Protein AF-A0A838D0N2-F1 (afdb_monomer_lite)

Sequence (153 aa):
IEVRNTGNETIPNIAVTLEGLDRSSEREDVADSQRPIWVLESGPQGGTTSYVNTWAKGELPAGQTARFEWDVTVVEAGTHELTYRVAAGLDGRAMAVGEGGGPPSGKVTVAVTDRPAQARVDPETGEVILEGGGSPDDLGAPIDPSEESRGGE

pLDDT: mean 77.72, std 18.6, range [29.91, 97.25]

Radius of gyration: 19.96 Å; chains: 1; bounding box: 50×50×53 Å

Secondary structure (DSSP, 8-state):
-EEE--SSS-BS--EEEEE-SEEE---SS-S--EEESEEEEE--TT---SSTTEEE---B-TT-EEE---EEEE-SSEEEEEEEEEES-SSSSS----TTSS--EEEEEEEE--SPPEEEE-TTT--EEEES---GGGS-----TT-S-----

Foldseek 3Di:
DKDWQQDQFKLFKKKKFKPQQWDAAPDPPDPDRTDGQKDWPDWFPCFDDPDVRMGINGIDGHGGMDDIDTDMDGDDAAKGKMKMWIASDDVPPGGDQDPVRHTDMDIQIDGHDPDDFDWDQDPVPRDIDTDPPDDVPNSPDPDDPPPPDDDDD

Structure (mmCIF, N/CA/C/O backbone):
data_AF-A0A838D0N2-F1
#
_entry.id   AF-A0A838D0N2-F1
#
loop_
_atom_site.group_PDB
_atom_site.id
_atom_site.type_symbol
_atom_site.label_atom_id
_atom_site.label_alt_id
_atom_site.label_comp_id
_atom_site.label_asym_id
_atom_site.label_entity_id
_atom_site.label_seq_id
_atom_site.pdbx_PDB_ins_code
_atom_site.Cartn_x
_atom_site.Cartn_y
_atom_site.Cartn_z
_atom_site.occupancy
_atom_site.B_iso_or_equiv
_atom_site.auth_seq_id
_atom_site.auth_comp_id
_atom_site.auth_asym_id
_atom_site.auth_atom_id
_atom_site.pdbx_PDB_model_num
ATOM 1 N N . ILE A 1 1 ? 2.826 -4.343 4.156 1.00 90.19 1 ILE A N 1
ATOM 2 C CA . ILE A 1 1 ? 2.276 -3.194 4.923 1.00 90.19 1 ILE A CA 1
ATOM 3 C C . ILE A 1 1 ? 1.528 -3.723 6.142 1.00 90.19 1 ILE A C 1
ATOM 5 O O . ILE A 1 1 ? 0.717 -4.633 5.995 1.00 90.19 1 ILE A O 1
ATOM 9 N N . GLU A 1 2 ? 1.790 -3.178 7.331 1.00 93.38 2 GLU A N 1
ATOM 10 C CA . GLU A 1 2 ? 1.092 -3.543 8.572 1.00 93.38 2 GLU A CA 1
ATOM 11 C C . GLU A 1 2 ? 0.315 -2.347 9.118 1.00 93.38 2 GLU A C 1
ATOM 13 O O . GLU A 1 2 ? 0.828 -1.232 9.169 1.00 93.38 2 GLU A O 1
ATOM 18 N N . VAL A 1 3 ? -0.935 -2.581 9.513 1.00 92.56 3 VAL A N 1
ATOM 19 C CA . VAL A 1 3 ? -1.820 -1.552 10.058 1.00 92.56 3 VAL A CA 1
ATOM 20 C C . VAL A 1 3 ? -2.326 -2.005 11.413 1.00 92.56 3 VAL A C 1
ATOM 22 O O . VAL A 1 3 ? -3.023 -3.015 11.509 1.00 92.56 3 VAL A O 1
ATOM 25 N N . ARG A 1 4 ? -2.004 -1.242 12.457 1.00 94.50 4 ARG A N 1
ATOM 26 C CA . ARG A 1 4 ? -2.480 -1.489 13.818 1.00 94.50 4 ARG A CA 1
ATOM 27 C C . ARG A 1 4 ? -3.631 -0.555 14.166 1.00 94.50 4 ARG A C 1
ATOM 29 O O . ARG A 1 4 ? -3.508 0.657 14.015 1.00 94.50 4 ARG A O 1
ATOM 36 N N . ASN A 1 5 ? -4.717 -1.105 14.698 1.00 94.06 5 ASN A N 1
ATOM 37 C CA . ASN A 1 5 ? -5.773 -0.305 15.302 1.00 94.06 5 ASN A CA 1
ATOM 38 C C . ASN A 1 5 ? -5.337 0.134 16.708 1.00 94.06 5 ASN A C 1
ATOM 40 O O . ASN A 1 5 ? -5.374 -0.651 17.655 1.00 94.06 5 ASN A O 1
ATOM 44 N N . THR A 1 6 ? -4.885 1.378 16.840 1.00 93.50 6 THR A N 1
ATOM 45 C CA . THR A 1 6 ? -4.483 1.982 18.122 1.00 93.50 6 THR A CA 1
ATOM 46 C C . THR A 1 6 ? -5.648 2.622 18.879 1.00 93.50 6 THR A C 1
ATOM 48 O O . THR A 1 6 ? -5.455 3.080 20.003 1.00 93.50 6 THR A O 1
ATOM 51 N N . GLY A 1 7 ? -6.842 2.657 18.279 1.00 89.44 7 GLY A N 1
ATOM 52 C CA . GLY A 1 7 ? -8.053 3.173 18.900 1.00 89.44 7 GLY A CA 1
ATOM 53 C C . GLY A 1 7 ? -8.704 2.180 19.863 1.00 89.44 7 GLY A C 1
ATOM 54 O O . GLY A 1 7 ? -8.230 1.064 20.076 1.00 89.44 7 GLY A O 1
ATOM 55 N N . ASN A 1 8 ? -9.839 2.603 20.422 1.00 92.88 8 ASN A N 1
ATOM 56 C CA . ASN A 1 8 ? -10.604 1.833 21.410 1.00 92.88 8 ASN A CA 1
ATOM 57 C C . ASN A 1 8 ? -11.842 1.138 20.817 1.00 92.88 8 ASN A C 1
ATOM 59 O O . ASN A 1 8 ? -12.554 0.441 21.535 1.00 92.88 8 ASN A O 1
ATOM 63 N N . GLU A 1 9 ? -12.109 1.327 19.524 1.00 91.75 9 GLU A N 1
ATOM 64 C CA . GLU A 1 9 ? -13.267 0.772 18.821 1.00 91.75 9 GLU A CA 1
ATOM 65 C C . GLU A 1 9 ? -12.817 -0.138 17.676 1.00 91.75 9 GLU A C 1
ATOM 67 O O . GLU A 1 9 ? -11.738 0.035 17.106 1.00 91.75 9 GLU A O 1
ATOM 72 N N . THR A 1 10 ? -13.649 -1.120 17.332 1.00 93.69 10 THR A N 1
ATOM 73 C CA . THR A 1 10 ? -13.415 -1.984 16.171 1.00 93.69 10 THR A CA 1
ATOM 74 C C . THR A 1 10 ? -13.558 -1.180 14.882 1.00 93.69 10 THR A C 1
ATOM 76 O O . THR A 1 10 ? -14.575 -0.527 14.656 1.00 93.69 10 THR A O 1
ATOM 79 N N . ILE A 1 11 ? -12.560 -1.276 14.004 1.00 93.38 11 ILE A N 1
ATOM 80 C CA . ILE A 1 11 ? -12.666 -0.789 12.629 1.00 93.38 11 ILE A CA 1
ATOM 81 C C . ILE A 1 11 ? -13.565 -1.768 11.866 1.00 93.38 11 ILE A C 1
ATOM 83 O O . ILE A 1 11 ? -13.237 -2.953 11.827 1.00 93.38 11 ILE A O 1
ATOM 87 N N . PRO A 1 12 ? -14.672 -1.321 11.254 1.00 92.00 12 PRO A N 1
ATOM 88 C CA . PRO A 1 12 ? -15.644 -2.229 10.650 1.00 92.00 12 PRO A CA 1
ATOM 89 C C . PRO A 1 12 ? -15.141 -2.866 9.352 1.00 92.00 12 PRO A C 1
ATOM 91 O O . PRO A 1 12 ? -15.514 -3.991 9.034 1.00 92.00 12 PRO A O 1
ATOM 94 N N . ASN A 1 13 ? -14.312 -2.161 8.576 1.00 91.12 13 ASN A N 1
ATOM 95 C CA . ASN A 1 13 ? -13.743 -2.728 7.361 1.00 91.12 13 ASN A CA 1
ATOM 96 C C . ASN A 1 13 ? -12.413 -2.064 6.991 1.00 91.12 13 ASN A C 1
ATOM 98 O O . ASN A 1 13 ? -12.394 -1.047 6.297 1.00 91.12 13 ASN A O 1
ATOM 102 N N . ILE A 1 14 ? -11.300 -2.638 7.450 1.00 92.88 14 ILE A N 1
ATOM 103 C CA . ILE A 1 14 ? -9.973 -2.118 7.124 1.00 92.88 14 ILE A CA 1
ATOM 104 C C . ILE A 1 14 ? -9.657 -2.373 5.650 1.00 92.88 14 ILE A C 1
ATOM 106 O O . ILE A 1 14 ? -9.741 -3.508 5.171 1.00 92.88 14 ILE A O 1
ATOM 110 N N . ALA A 1 15 ? -9.265 -1.320 4.941 1.00 92.12 15 ALA A N 1
ATOM 111 C CA . ALA A 1 15 ? -8.915 -1.386 3.534 1.00 92.12 15 ALA A CA 1
ATOM 112 C C . ALA A 1 15 ? -7.643 -0.602 3.218 1.00 92.12 15 ALA A C 1
ATOM 114 O O . ALA A 1 15 ? -7.346 0.410 3.856 1.00 92.12 15 ALA A O 1
ATOM 115 N N . VAL A 1 16 ? -6.915 -1.068 2.206 1.00 92.62 16 VAL A N 1
ATOM 116 C CA . VAL A 1 16 ? -5.762 -0.370 1.640 1.00 92.62 16 VAL A CA 1
ATOM 117 C C . VAL A 1 16 ? -5.961 -0.194 0.144 1.00 92.62 16 VAL A C 1
ATOM 119 O O . VAL A 1 16 ? -6.298 -1.152 -0.556 1.00 92.62 16 VAL A O 1
ATOM 122 N N . THR A 1 17 ? -5.726 1.025 -0.326 1.00 91.31 17 THR A N 1
ATOM 123 C CA . THR A 1 17 ? -5.738 1.397 -1.740 1.00 91.31 17 THR A CA 1
ATOM 124 C C . THR A 1 17 ? -4.317 1.686 -2.201 1.00 91.31 17 THR A C 1
ATOM 126 O O . THR A 1 17 ? -3.598 2.410 -1.511 1.00 91.31 17 THR A O 1
ATOM 129 N N . LEU A 1 18 ? -3.929 1.140 -3.354 1.00 91.44 18 LEU A N 1
ATOM 130 C CA . LEU A 1 18 ? -2.680 1.484 -4.036 1.00 91.44 18 LEU A CA 1
ATOM 131 C C . LEU A 1 18 ? -2.936 2.530 -5.129 1.00 91.44 18 LEU A C 1
ATOM 133 O O . LEU A 1 18 ? -3.912 2.440 -5.874 1.00 91.44 18 LEU A O 1
ATOM 137 N N . GLU A 1 19 ? -2.042 3.509 -5.227 1.00 90.69 19 GLU A N 1
ATOM 138 C CA . GLU A 1 19 ? -2.069 4.618 -6.183 1.00 90.69 19 GLU A CA 1
ATOM 139 C C . GLU A 1 19 ? -0.714 4.713 -6.907 1.00 90.69 19 GLU A C 1
ATOM 141 O O . GLU A 1 19 ? 0.330 4.399 -6.332 1.00 90.69 19 GLU A O 1
ATOM 146 N N . GLY A 1 20 ? -0.721 5.174 -8.164 1.00 87.75 20 GLY A N 1
ATOM 147 C CA . GLY A 1 20 ? 0.499 5.311 -8.977 1.00 87.75 20 GLY A CA 1
ATOM 148 C C . GLY A 1 20 ? 0.895 4.063 -9.774 1.00 87.75 20 GLY A C 1
ATOM 149 O O . GLY A 1 20 ? 2.049 3.934 -10.166 1.00 87.75 20 GLY A O 1
ATOM 150 N N . LEU A 1 21 ? -0.044 3.142 -10.021 1.00 88.00 21 LEU A N 1
ATOM 151 C CA . LEU A 1 21 ? 0.217 1.922 -10.801 1.00 88.00 21 LEU A CA 1
ATOM 152 C C . LEU A 1 21 ? 0.464 2.190 -12.291 1.00 88.00 21 LEU A C 1
ATOM 154 O O . LEU A 1 21 ? 1.197 1.441 -12.935 1.00 88.00 21 LEU A O 1
ATOM 158 N N . ASP A 1 22 ? -0.104 3.278 -12.814 1.00 87.56 22 ASP A N 1
ATOM 159 C CA . ASP A 1 22 ? -0.044 3.659 -14.221 1.00 87.56 22 ASP A CA 1
ATOM 160 C C . ASP A 1 22 ? 0.460 5.095 -14.393 1.00 87.56 22 ASP A C 1
ATOM 162 O O . ASP A 1 22 ? 0.254 5.958 -13.535 1.00 87.56 22 ASP A O 1
ATOM 166 N N . ARG A 1 23 ? 1.026 5.378 -15.568 1.00 85.31 23 ARG A N 1
ATOM 167 C CA . ARG A 1 23 ? 1.265 6.735 -16.076 1.00 85.31 23 ARG A CA 1
ATOM 168 C C . ARG A 1 23 ? 0.396 7.043 -17.283 1.00 85.31 23 ARG A C 1
ATOM 170 O O . ARG A 1 23 ? -0.002 6.150 -18.028 1.00 85.31 23 ARG A O 1
ATOM 177 N N . SER A 1 24 ? 0.176 8.330 -17.523 1.00 82.25 24 SER A N 1
ATOM 178 C CA . SER A 1 24 ? -0.421 8.798 -18.772 1.00 82.25 24 SER A CA 1
ATOM 179 C C . SER A 1 24 ? 0.626 8.845 -19.887 1.00 82.25 24 SER A C 1
ATOM 181 O O . SER A 1 24 ? 1.768 9.253 -19.673 1.00 82.25 24 SER A O 1
ATOM 183 N N . SER A 1 25 ? 0.244 8.430 -21.089 1.00 79.00 25 SER A N 1
ATOM 184 C CA . SER A 1 25 ? 1.012 8.604 -22.317 1.00 79.00 25 SER A CA 1
ATOM 185 C C . SER A 1 25 ? 0.637 9.925 -22.984 1.00 79.00 25 SER A C 1
ATOM 187 O O . SER A 1 25 ? -0.538 10.249 -23.109 1.00 79.00 25 SER A O 1
ATOM 189 N N . GLU A 1 26 ? 1.639 10.657 -23.469 1.00 83.19 26 GLU A N 1
ATOM 190 C CA . GLU A 1 26 ? 1.456 11.898 -24.239 1.00 83.19 26 GLU A CA 1
ATOM 191 C C . GLU A 1 26 ? 1.146 11.644 -25.725 1.00 83.19 26 GLU A C 1
ATOM 193 O O . GLU A 1 26 ? 0.996 12.582 -26.503 1.00 83.19 26 GLU A O 1
ATOM 198 N N . ARG A 1 27 ? 1.077 10.377 -26.152 1.00 79.12 27 ARG A N 1
ATOM 199 C CA . ARG A 1 27 ? 0.759 10.028 -27.537 1.00 79.12 27 ARG A CA 1
ATOM 200 C C . ARG A 1 27 ? -0.733 10.192 -27.796 1.00 79.12 27 ARG A C 1
ATOM 202 O O . ARG A 1 27 ? -1.549 9.642 -27.069 1.00 79.12 27 ARG A O 1
ATOM 209 N N . GLU A 1 28 ? -1.077 10.884 -28.874 1.00 78.44 28 GLU A N 1
ATOM 210 C CA . GLU A 1 28 ? -2.471 11.126 -29.274 1.00 78.44 28 GLU A CA 1
ATOM 211 C C . GLU A 1 28 ? -3.038 10.019 -30.182 1.00 78.44 28 GLU A C 1
ATOM 213 O O . GLU A 1 28 ? -4.240 9.960 -30.420 1.00 78.44 28 GLU A O 1
ATOM 218 N N . ASP A 1 29 ? -2.187 9.123 -30.693 1.00 84.06 29 ASP A N 1
ATOM 219 C CA . ASP A 1 29 ? -2.559 8.065 -31.641 1.00 84.06 29 ASP A CA 1
ATOM 220 C C . ASP A 1 29 ? -2.875 6.712 -30.979 1.00 84.06 29 ASP A C 1
ATOM 222 O O . ASP A 1 29 ? -3.037 5.697 -31.657 1.00 84.06 29 ASP A O 1
ATOM 226 N N . VAL A 1 30 ? -2.957 6.682 -29.649 1.00 78.88 30 VAL A N 1
ATOM 227 C CA . VAL A 1 30 ? -3.222 5.470 -28.869 1.00 78.88 30 VAL A CA 1
ATOM 228 C C . VAL A 1 30 ? -4.665 5.462 -28.370 1.00 78.88 30 VAL A C 1
ATOM 230 O O . VAL A 1 30 ? -5.175 6.472 -27.897 1.00 78.88 30 VAL A O 1
ATOM 233 N N . ALA A 1 31 ? -5.331 4.310 -28.469 1.00 78.69 31 ALA A N 1
ATOM 234 C CA . ALA A 1 31 ? -6.727 4.171 -28.040 1.00 78.69 31 ALA A CA 1
ATOM 235 C C . ALA A 1 31 ? -6.894 4.227 -26.510 1.00 78.69 31 ALA A C 1
ATOM 237 O O . ALA A 1 31 ? -7.920 4.687 -26.019 1.00 78.69 31 ALA A O 1
ATOM 238 N N . ASP A 1 32 ? -5.878 3.774 -25.779 1.00 79.75 32 ASP A N 1
ATOM 239 C CA . ASP A 1 32 ? -5.759 3.907 -24.331 1.00 79.75 32 ASP A CA 1
ATOM 240 C C . ASP A 1 32 ? -4.446 4.637 -24.047 1.00 79.75 32 ASP A C 1
ATOM 242 O O . ASP A 1 32 ? -3.404 4.268 -24.607 1.00 79.75 32 ASP A O 1
ATOM 246 N N . SER A 1 33 ? -4.482 5.688 -23.233 1.00 83.00 33 SER A N 1
ATOM 247 C CA . SER A 1 33 ? -3.305 6.468 -22.850 1.00 83.00 33 SER A CA 1
ATOM 248 C C . SER A 1 33 ? -2.677 5.994 -21.539 1.00 83.00 33 SER A C 1
ATOM 250 O O . SER A 1 33 ? -1.541 6.372 -21.265 1.00 83.00 33 SER A O 1
ATOM 252 N N . GLN A 1 34 ? -3.331 5.136 -20.754 1.00 82.38 34 GLN A N 1
ATOM 253 C CA . GLN A 1 34 ? -2.769 4.593 -19.520 1.00 82.38 34 GLN A CA 1
ATOM 254 C C . GLN A 1 34 ? -1.717 3.524 -19.835 1.00 82.38 34 GLN A C 1
ATOM 256 O O . GLN A 1 34 ? -1.909 2.635 -20.669 1.00 82.38 34 GLN A O 1
ATOM 261 N N . ARG A 1 35 ? -0.545 3.644 -19.217 1.00 87.25 35 ARG A N 1
ATOM 262 C CA . ARG A 1 35 ? 0.565 2.698 -19.356 1.00 87.25 35 ARG A CA 1
ATOM 263 C C . ARG A 1 35 ? 0.958 2.183 -17.979 1.00 87.25 35 ARG A C 1
ATOM 265 O O . ARG A 1 35 ? 1.226 3.020 -17.117 1.00 87.25 35 ARG A O 1
ATOM 272 N N . PRO A 1 36 ? 1.056 0.860 -17.789 1.00 85.44 36 PRO A N 1
ATOM 273 C CA . PRO A 1 36 ? 1.449 0.309 -16.504 1.00 85.44 36 PRO A CA 1
ATOM 274 C C . PRO A 1 36 ? 2.907 0.661 -16.200 1.00 85.44 36 PRO A C 1
ATOM 276 O O . PRO A 1 36 ? 3.781 0.509 -17.054 1.00 85.44 36 PRO A O 1
ATOM 279 N N . ILE A 1 37 ? 3.156 1.112 -14.973 1.00 87.88 37 ILE A N 1
ATOM 280 C CA . ILE A 1 37 ? 4.488 1.175 -14.356 1.00 87.88 37 ILE A CA 1
ATOM 281 C C . ILE A 1 37 ? 4.678 -0.052 -13.464 1.00 87.88 37 ILE A C 1
ATOM 283 O O . ILE A 1 37 ? 5.748 -0.662 -13.465 1.00 87.88 37 ILE A O 1
ATOM 287 N N . TRP A 1 38 ? 3.624 -0.420 -12.733 1.00 87.12 38 TRP A N 1
ATOM 288 C CA . TRP A 1 38 ? 3.607 -1.529 -11.791 1.00 87.12 38 TRP A CA 1
ATOM 289 C C . TRP A 1 38 ? 2.628 -2.605 -12.249 1.00 87.12 38 TRP A C 1
ATOM 291 O O . TRP A 1 38 ? 1.448 -2.339 -12.470 1.00 87.12 38 TRP A O 1
ATOM 301 N N . VAL A 1 39 ? 3.110 -3.837 -12.340 1.00 86.12 39 VAL A N 1
ATOM 302 C CA . VAL A 1 39 ? 2.286 -5.030 -12.522 1.00 86.12 39 VAL A CA 1
ATOM 303 C C . VAL A 1 39 ? 2.059 -5.658 -11.155 1.00 86.12 39 VAL A C 1
ATOM 305 O O . VAL A 1 39 ? 3.008 -5.861 -10.401 1.00 86.12 39 VAL A O 1
ATOM 308 N N . LEU A 1 40 ? 0.800 -5.951 -10.832 1.00 85.75 40 LEU A N 1
ATOM 309 C CA . LEU A 1 40 ? 0.445 -6.724 -9.646 1.00 85.75 40 LEU A CA 1
ATOM 310 C C . LEU A 1 40 ? 0.384 -8.198 -10.023 1.00 85.75 40 LEU A C 1
ATOM 312 O O . LEU A 1 40 ? -0.519 -8.615 -10.747 1.00 85.75 40 LEU A O 1
ATOM 316 N N . GLU A 1 41 ? 1.322 -8.974 -9.498 1.00 83.19 41 GLU A N 1
ATOM 317 C CA . GLU A 1 41 ? 1.363 -10.426 -9.684 1.00 83.19 41 GLU A CA 1
ATOM 318 C C . GLU A 1 41 ? 0.366 -11.110 -8.742 1.00 83.19 41 GLU A C 1
ATOM 320 O O . GLU A 1 41 ? -0.339 -12.052 -9.108 1.00 83.19 41 GLU A O 1
ATOM 325 N N . SER A 1 42 ? 0.279 -10.605 -7.509 1.00 81.62 42 SER A N 1
ATOM 326 C CA . SER A 1 42 ? -0.631 -11.099 -6.484 1.00 81.62 42 SER A CA 1
ATOM 327 C C . SER A 1 42 ? -1.056 -9.968 -5.541 1.00 81.62 42 SER A C 1
ATOM 329 O O . SER A 1 42 ? -0.398 -8.931 -5.429 1.00 81.62 42 SER A O 1
ATOM 331 N N . GLY A 1 43 ? -2.193 -10.149 -4.867 1.00 78.75 43 GLY A N 1
ATOM 332 C CA . GLY A 1 43 ? -2.691 -9.206 -3.870 1.00 78.75 43 GLY A CA 1
ATOM 333 C C . GLY A 1 43 ? -3.131 -9.902 -2.581 1.00 78.75 43 GLY A C 1
ATOM 334 O O . GLY A 1 43 ? -3.219 -11.133 -2.540 1.00 78.75 43 GLY A O 1
ATOM 335 N N . PRO A 1 44 ? -3.457 -9.128 -1.530 1.00 76.56 44 PRO A N 1
ATOM 336 C CA . PRO A 1 44 ? -3.774 -9.651 -0.212 1.00 76.56 44 PRO A CA 1
ATOM 337 C C . PRO A 1 44 ? -4.868 -10.720 -0.249 1.00 76.56 44 PRO A C 1
ATOM 339 O O . PRO A 1 44 ? -5.993 -10.473 -0.698 1.00 76.56 44 PRO A O 1
ATOM 342 N N . GLN A 1 45 ? -4.560 -11.898 0.298 1.00 68.25 45 GLN A N 1
ATOM 343 C CA . GLN A 1 45 ? -5.550 -12.959 0.471 1.00 68.25 45 GLN A CA 1
ATOM 344 C C . GLN A 1 45 ? -6.710 -12.476 1.353 1.00 68.25 45 GLN A C 1
ATOM 346 O O . GLN A 1 45 ? -6.506 -11.814 2.377 1.00 68.25 45 GLN A O 1
ATOM 351 N N . GLY A 1 46 ? -7.936 -12.815 0.947 1.00 57.84 46 GLY A N 1
ATOM 352 C CA . GLY A 1 46 ? -9.158 -12.370 1.620 1.00 57.84 46 GLY A CA 1
ATOM 353 C C . GLY A 1 46 ? -9.557 -10.921 1.320 1.00 57.84 46 GLY A C 1
ATOM 354 O O . GLY A 1 46 ? -10.511 -10.437 1.918 1.00 57.84 46 GLY A O 1
ATOM 355 N N . GLY A 1 47 ? -8.863 -10.236 0.402 1.00 59.62 47 GLY A N 1
ATOM 356 C CA . GLY A 1 47 ? -9.256 -8.924 -0.101 1.00 59.62 47 GLY A CA 1
ATOM 357 C C . GLY A 1 47 ? -10.522 -9.001 -0.956 1.00 59.62 47 GLY A C 1
ATOM 358 O O . GLY A 1 47 ? -10.461 -9.456 -2.093 1.00 59.62 47 GLY A O 1
ATOM 359 N N . THR A 1 48 ? -11.666 -8.550 -0.441 1.00 53.88 48 THR A N 1
ATOM 360 C CA . THR A 1 48 ? -12.945 -8.592 -1.175 1.00 53.88 48 THR A CA 1
ATOM 361 C C . THR A 1 48 ? -13.434 -7.188 -1.508 1.00 53.88 48 THR A C 1
ATOM 363 O O . THR A 1 48 ? -14.184 -6.592 -0.734 1.00 53.88 48 THR A O 1
ATOM 366 N N . THR A 1 49 ? -13.032 -6.634 -2.654 1.00 57.25 49 THR A N 1
ATOM 367 C CA . THR A 1 49 ? -13.668 -5.418 -3.187 1.00 57.25 49 THR A CA 1
ATOM 368 C C . THR A 1 49 ? -13.844 -5.497 -4.702 1.00 57.25 49 THR A C 1
ATOM 370 O O . THR A 1 49 ? -13.133 -6.230 -5.384 1.00 57.25 49 THR A O 1
ATOM 373 N N . SER A 1 50 ? -14.812 -4.744 -5.226 1.00 55.34 50 SER A N 1
ATOM 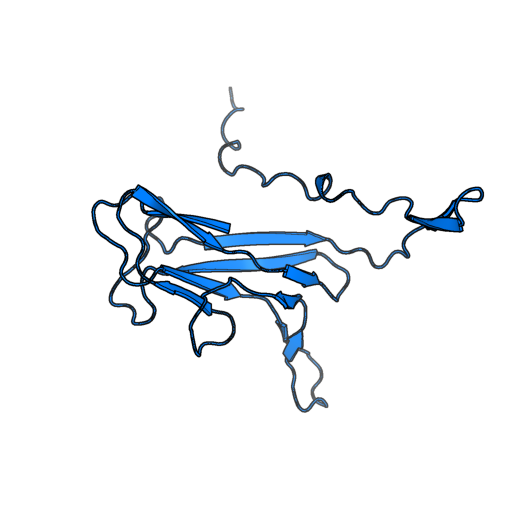374 C CA . SER A 1 50 ? -14.992 -4.510 -6.663 1.00 55.34 50 SER A CA 1
ATOM 375 C C . SER A 1 50 ? -14.211 -3.293 -7.171 1.00 55.34 50 SER A C 1
ATOM 377 O O . SER A 1 50 ? -14.297 -2.968 -8.353 1.00 55.34 50 SER A O 1
ATOM 379 N N . TYR A 1 51 ? -13.506 -2.579 -6.289 1.00 56.56 51 TYR A N 1
ATOM 380 C CA . TYR A 1 51 ? -12.693 -1.432 -6.666 1.00 56.56 51 TYR A CA 1
ATOM 381 C C . TYR A 1 51 ? -11.333 -1.928 -7.142 1.00 56.56 51 TYR A C 1
ATOM 383 O O . TYR A 1 51 ? -10.602 -2.578 -6.391 1.00 56.56 51 TYR A O 1
ATOM 391 N N . VAL A 1 52 ? -10.985 -1.585 -8.383 1.00 65.81 52 VAL A N 1
ATOM 392 C CA . VAL A 1 52 ? -9.628 -1.784 -8.894 1.00 65.81 52 VAL A CA 1
ATOM 393 C C . VAL A 1 52 ? -8.659 -1.093 -7.927 1.00 65.81 52 VAL A C 1
ATOM 395 O O . VAL A 1 52 ? -8.849 0.066 -7.563 1.00 65.81 52 VAL A O 1
ATOM 398 N N . ASN A 1 53 ? -7.672 -1.840 -7.436 1.00 80.94 53 ASN A N 1
ATOM 399 C CA . ASN A 1 53 ? -6.600 -1.364 -6.554 1.00 80.94 53 ASN A CA 1
ATOM 400 C C . ASN A 1 53 ? -6.960 -1.133 -5.077 1.00 80.94 53 ASN A C 1
ATOM 402 O O . ASN A 1 53 ? -6.167 -0.518 -4.364 1.00 80.94 53 ASN A O 1
ATOM 406 N N . THR A 1 54 ? -8.105 -1.624 -4.587 1.00 85.44 54 THR A N 1
ATOM 407 C CA . THR A 1 54 ? -8.421 -1.609 -3.145 1.00 85.44 54 THR A CA 1
ATOM 408 C C . THR A 1 54 ? -8.656 -3.013 -2.603 1.00 85.44 54 THR A C 1
ATOM 410 O O . THR A 1 54 ? -9.476 -3.766 -3.126 1.00 85.44 54 THR A O 1
ATOM 413 N N . TRP A 1 55 ? -7.999 -3.345 -1.493 1.00 89.25 55 TRP A N 1
ATOM 414 C CA . TRP A 1 55 ? -8.174 -4.616 -0.792 1.00 89.25 55 TRP A CA 1
ATOM 415 C C . TRP A 1 55 ? -8.685 -4.354 0.609 1.00 89.25 55 TRP A C 1
ATOM 417 O O . TRP A 1 55 ? -8.093 -3.571 1.346 1.00 89.25 55 TRP A O 1
ATOM 427 N N . ALA A 1 56 ? -9.769 -5.029 0.979 1.00 90.12 56 ALA A N 1
ATOM 428 C CA . ALA A 1 56 ? -10.382 -4.918 2.293 1.00 90.12 56 ALA A CA 1
ATOM 429 C C . ALA A 1 56 ? -10.344 -6.268 3.011 1.00 90.12 56 ALA A C 1
ATOM 431 O O . ALA A 1 56 ? -10.654 -7.281 2.391 1.00 90.12 56 ALA A O 1
ATOM 432 N N . LYS A 1 57 ? -9.968 -6.285 4.295 1.00 89.56 57 LYS A N 1
ATOM 433 C CA . LYS A 1 57 ? -9.848 -7.521 5.098 1.00 89.56 57 LYS A CA 1
ATOM 434 C C . LYS A 1 57 ? -10.945 -7.678 6.156 1.00 89.56 57 LYS A C 1
ATOM 436 O O . LYS A 1 57 ? -10.852 -8.580 6.984 1.00 89.56 57 LYS A O 1
ATOM 441 N N . GLY A 1 58 ? -11.982 -6.839 6.123 1.00 88.69 58 GLY A N 1
ATOM 442 C CA . GLY A 1 58 ? -13.077 -6.882 7.090 1.00 88.69 58 GLY A CA 1
ATOM 443 C C . GLY A 1 58 ? -12.722 -6.207 8.412 1.00 88.69 58 GLY A C 1
ATOM 444 O O . GLY A 1 58 ? -11.929 -5.264 8.453 1.00 88.69 58 GLY A O 1
ATOM 445 N N . GLU A 1 59 ? -13.350 -6.658 9.491 1.00 93.38 59 GLU A N 1
ATOM 446 C CA . GLU A 1 59 ? -13.227 -6.019 10.799 1.00 93.38 59 GLU A CA 1
ATOM 447 C C . GLU A 1 59 ? -11.803 -6.116 11.370 1.00 93.38 59 GLU A C 1
ATOM 449 O O . GLU A 1 59 ? -11.147 -7.156 11.292 1.00 93.38 59 GLU A O 1
ATOM 454 N N . LEU A 1 60 ? -11.337 -5.037 12.003 1.00 94.25 60 LEU A N 1
ATOM 455 C CA . LEU A 1 60 ? -10.079 -4.995 12.747 1.00 94.25 60 LEU A CA 1
ATOM 456 C C . LEU A 1 60 ? -10.339 -4.500 14.181 1.00 94.25 60 LEU A C 1
ATOM 458 O O . LEU A 1 60 ? -10.477 -3.290 14.402 1.00 94.25 60 LEU A O 1
ATOM 462 N N . PRO A 1 61 ? -10.417 -5.413 15.169 1.00 94.94 61 PRO A N 1
ATOM 463 C CA . PRO A 1 61 ? -10.665 -5.053 16.562 1.00 94.94 61 PRO A CA 1
ATOM 464 C C . PRO A 1 61 ? -9.614 -4.101 17.138 1.00 94.94 61 PRO A C 1
ATOM 466 O O . PRO A 1 61 ? -8.469 -4.060 16.680 1.00 94.94 61 PRO A O 1
ATOM 469 N N . ALA A 1 62 ? -9.997 -3.364 18.180 1.00 95.25 62 ALA A N 1
ATOM 470 C CA . ALA A 1 62 ? -9.088 -2.498 18.927 1.00 95.25 62 ALA A CA 1
ATOM 471 C C . ALA A 1 62 ? -7.833 -3.262 19.391 1.00 95.25 62 ALA A C 1
ATOM 473 O O . ALA A 1 62 ? -7.912 -4.387 19.891 1.00 95.25 62 ALA A O 1
ATOM 474 N N . GLY A 1 63 ? -6.660 -2.657 19.205 1.00 95.94 63 GLY A N 1
ATOM 475 C CA . GLY A 1 63 ? -5.361 -3.214 19.585 1.00 95.94 63 GLY A CA 1
ATOM 476 C C . GLY A 1 63 ? -4.771 -4.254 18.627 1.00 95.94 63 GLY A C 1
ATOM 477 O O . GLY A 1 63 ? -3.597 -4.598 18.799 1.00 95.94 63 GLY A O 1
ATOM 478 N N . GLN A 1 64 ? -5.534 -4.729 17.636 1.00 97.25 64 GLN A N 1
ATOM 479 C CA . GLN A 1 64 ? -5.102 -5.750 16.675 1.00 97.25 64 GLN A CA 1
ATOM 480 C C . GLN A 1 64 ? -4.403 -5.155 15.447 1.00 97.25 64 GLN A C 1
ATOM 482 O O . GLN A 1 64 ? -4.529 -3.963 15.150 1.00 97.25 64 GLN A O 1
ATOM 487 N N . THR A 1 65 ? -3.693 -6.015 14.713 1.00 95.75 65 THR A N 1
ATOM 488 C CA . THR A 1 65 ? -2.944 -5.655 13.501 1.00 95.75 65 THR A CA 1
ATOM 489 C C . THR A 1 65 ? -3.432 -6.449 12.291 1.00 95.75 65 THR A C 1
ATOM 491 O O . THR A 1 65 ? -3.572 -7.669 12.353 1.00 95.75 65 THR A O 1
ATOM 494 N N . ALA A 1 66 ? -3.639 -5.761 11.169 1.00 93.31 66 ALA A N 1
ATOM 495 C CA . ALA A 1 66 ? -3.871 -6.360 9.861 1.00 93.31 66 ALA A CA 1
ATOM 496 C C . ALA A 1 66 ? -2.624 -6.221 8.978 1.00 93.31 66 ALA A C 1
ATOM 498 O O . ALA A 1 66 ? -2.049 -5.139 8.858 1.00 93.31 66 ALA A O 1
ATOM 499 N N . ARG A 1 67 ? -2.234 -7.315 8.318 1.00 93.62 67 ARG A N 1
ATOM 500 C CA . ARG A 1 67 ? -1.138 -7.346 7.342 1.00 93.62 67 ARG A CA 1
ATOM 501 C C . ARG A 1 67 ? -1.682 -7.419 5.918 1.00 93.62 67 ARG A C 1
ATOM 503 O O . ARG A 1 67 ? -2.550 -8.248 5.629 1.00 93.62 67 ARG A O 1
ATOM 510 N N . PHE A 1 68 ? -1.154 -6.569 5.050 1.00 92.25 68 PHE A N 1
ATOM 511 C CA . PHE A 1 68 ? -1.433 -6.539 3.620 1.00 92.25 68 PHE A CA 1
ATOM 512 C C . PHE A 1 68 ? -0.132 -6.717 2.839 1.00 92.25 68 PHE A C 1
ATOM 514 O O . PHE A 1 68 ? 0.853 -6.017 3.099 1.00 92.25 68 PHE A O 1
ATOM 521 N N . GLU A 1 69 ? -0.143 -7.649 1.895 1.00 91.31 69 GLU A N 1
ATOM 522 C CA . GLU A 1 69 ? 1.009 -8.043 1.088 1.00 91.31 69 GLU A CA 1
ATOM 523 C C . GLU A 1 69 ? 0.597 -8.089 -0.378 1.00 91.31 69 GLU A C 1
ATOM 525 O O . GLU A 1 69 ? -0.465 -8.623 -0.702 1.00 91.31 69 GLU A O 1
ATOM 530 N N . TRP A 1 70 ? 1.435 -7.503 -1.225 1.00 88.25 70 TRP A N 1
ATOM 531 C CA . TRP A 1 70 ? 1.319 -7.525 -2.675 1.00 88.25 70 TRP A CA 1
ATOM 532 C C . TRP A 1 70 ? 2.666 -7.939 -3.242 1.00 88.25 70 TRP A C 1
ATOM 534 O O . TRP A 1 70 ? 3.693 -7.445 -2.771 1.00 88.25 70 TRP A O 1
ATOM 544 N N . ASP A 1 71 ? 2.631 -8.762 -4.281 1.00 87.88 71 ASP A N 1
ATOM 545 C CA . ASP A 1 71 ? 3.784 -8.992 -5.140 1.00 87.88 71 ASP A CA 1
ATOM 546 C C . ASP A 1 71 ? 3.663 -8.052 -6.339 1.00 87.88 71 ASP A C 1
ATOM 548 O O . ASP A 1 71 ? 2.664 -8.085 -7.068 1.00 87.88 71 ASP A O 1
ATOM 552 N N . VAL A 1 72 ? 4.655 -7.178 -6.510 1.00 86.94 72 VAL A N 1
ATOM 553 C CA . VAL A 1 72 ? 4.654 -6.152 -7.557 1.00 86.94 72 VAL A CA 1
ATOM 554 C C . VAL A 1 72 ? 5.940 -6.185 -8.372 1.00 86.94 72 VAL A C 1
ATOM 556 O O . VAL A 1 72 ? 7.032 -6.325 -7.822 1.00 86.94 72 VAL A O 1
ATOM 559 N N . THR A 1 73 ? 5.802 -5.984 -9.679 1.00 87.12 73 THR A N 1
ATOM 560 C CA . THR A 1 73 ? 6.916 -5.853 -10.621 1.00 87.12 73 THR A CA 1
ATOM 561 C C . THR A 1 73 ? 6.870 -4.475 -11.261 1.00 87.12 73 THR A C 1
ATOM 563 O O . THR A 1 73 ? 5.847 -4.076 -11.812 1.00 87.12 73 THR A O 1
ATOM 566 N N . VAL A 1 74 ? 7.982 -3.749 -11.231 1.00 88.44 74 VAL A N 1
ATOM 567 C CA . VAL A 1 74 ? 8.132 -2.486 -11.961 1.00 88.44 74 VAL A CA 1
ATOM 568 C C . VAL A 1 74 ? 8.721 -2.763 -13.344 1.00 88.44 74 VAL A C 1
ATOM 570 O O . VAL A 1 74 ? 9.737 -3.444 -13.467 1.00 88.44 74 VAL A O 1
ATOM 573 N N . VAL A 1 75 ? 8.057 -2.276 -14.394 1.00 87.38 75 VAL A N 1
ATOM 574 C CA . VAL A 1 75 ? 8.360 -2.660 -15.790 1.00 87.38 75 VAL A CA 1
ATOM 575 C C . VAL A 1 75 ? 9.110 -1.594 -16.586 1.00 87.38 75 VAL A C 1
ATOM 577 O O . VAL A 1 75 ? 9.484 -1.826 -17.735 1.00 87.38 75 VAL A O 1
ATOM 580 N N . GLU A 1 76 ? 9.340 -0.425 -15.992 1.00 85.69 76 GLU A N 1
ATOM 581 C CA . GLU A 1 76 ? 10.035 0.694 -16.624 1.00 85.69 76 GLU A CA 1
ATOM 582 C C . GLU A 1 76 ? 11.269 1.081 -15.802 1.00 85.69 76 GLU A C 1
ATOM 584 O O . GLU A 1 76 ? 11.206 1.175 -14.577 1.00 85.69 76 GLU A O 1
ATOM 589 N N . ALA A 1 77 ? 12.398 1.327 -16.469 1.00 86.00 77 ALA A N 1
ATOM 590 C CA . ALA A 1 77 ? 13.581 1.867 -15.807 1.00 86.00 77 ALA A CA 1
ATOM 591 C C . ALA A 1 77 ? 13.311 3.280 -15.259 1.00 86.00 77 ALA A C 1
ATOM 593 O O . ALA A 1 77 ? 12.489 4.022 -15.793 1.00 86.00 77 ALA A O 1
ATOM 594 N N . GLY A 1 78 ? 14.013 3.663 -14.197 1.00 88.06 78 GLY A N 1
ATOM 595 C CA . GLY A 1 78 ? 13.833 4.936 -13.504 1.00 88.06 78 GLY A CA 1
ATOM 596 C C . GLY A 1 78 ? 13.438 4.771 -12.039 1.00 88.06 78 GLY A C 1
ATOM 597 O O . GLY A 1 78 ? 13.385 3.662 -11.508 1.00 88.06 78 GLY A O 1
ATOM 598 N N . THR A 1 79 ? 13.197 5.902 -11.378 1.00 90.62 79 THR A N 1
ATOM 599 C CA . THR A 1 79 ? 12.717 5.944 -9.993 1.00 90.62 79 THR A CA 1
ATOM 600 C C . THR A 1 79 ? 11.203 6.078 -9.993 1.00 90.62 79 THR A C 1
ATOM 602 O O . THR A 1 79 ? 10.674 7.061 -10.511 1.00 90.62 79 THR A O 1
ATOM 605 N N . HIS A 1 80 ? 10.523 5.117 -9.377 1.00 89.44 80 HIS A N 1
ATOM 606 C CA . HIS A 1 80 ? 9.067 5.035 -9.345 1.00 89.44 80 HIS A CA 1
ATOM 607 C C . HIS A 1 80 ? 8.560 5.017 -7.909 1.00 89.44 80 HIS A C 1
ATOM 609 O O . HIS A 1 80 ? 9.143 4.366 -7.040 1.00 89.44 80 HIS A O 1
ATOM 615 N N . GLU A 1 81 ? 7.459 5.725 -7.665 1.00 90.94 81 GLU A N 1
ATOM 616 C CA . GLU A 1 81 ? 6.772 5.738 -6.374 1.00 90.94 81 GLU A CA 1
ATOM 617 C C . GLU A 1 81 ? 5.466 4.946 -6.468 1.00 90.94 81 GLU A C 1
ATOM 619 O O . GLU A 1 81 ? 4.638 5.196 -7.342 1.00 90.94 81 GLU A O 1
ATOM 624 N N . LEU A 1 82 ? 5.260 4.033 -5.524 1.00 90.00 82 LEU A N 1
ATOM 625 C CA . LEU A 1 82 ? 3.979 3.398 -5.250 1.00 90.00 82 LEU A CA 1
ATOM 626 C C . LEU A 1 82 ? 3.422 3.992 -3.956 1.00 90.00 82 LEU A C 1
ATOM 628 O O . LEU A 1 82 ? 4.036 3.875 -2.895 1.00 90.00 82 LEU A O 1
ATOM 632 N N . THR A 1 83 ? 2.265 4.643 -4.030 1.00 93.62 83 THR A N 1
ATOM 633 C CA . THR A 1 83 ? 1.625 5.253 -2.856 1.00 93.62 83 THR A CA 1
ATOM 634 C C . THR A 1 83 ? 0.529 4.335 -2.336 1.00 93.62 83 THR A C 1
ATOM 636 O O . THR A 1 83 ? -0.180 3.704 -3.118 1.00 93.62 83 THR A O 1
ATOM 639 N N . TYR A 1 84 ? 0.359 4.262 -1.017 1.00 92.62 84 TYR A N 1
ATOM 640 C CA . TYR A 1 84 ? -0.760 3.555 -0.404 1.00 92.62 84 TYR A CA 1
ATOM 641 C C . TYR A 1 84 ? -1.548 4.455 0.543 1.00 92.62 84 TYR A C 1
ATOM 643 O O . TYR A 1 84 ? -0.993 5.326 1.216 1.00 92.62 84 TYR A O 1
ATOM 651 N N . ARG A 1 85 ? -2.853 4.197 0.643 1.00 93.06 85 ARG A N 1
ATOM 652 C CA . ARG A 1 85 ? -3.763 4.855 1.586 1.00 93.06 85 ARG A CA 1
ATOM 653 C C . ARG A 1 85 ? -4.566 3.824 2.358 1.00 93.06 85 ARG A C 1
ATOM 655 O O . ARG A 1 85 ? -5.038 2.850 1.782 1.00 93.06 85 ARG A O 1
ATOM 662 N N . VAL A 1 86 ? -4.742 4.059 3.652 1.00 92.94 86 VAL A N 1
ATOM 663 C CA . VAL A 1 86 ? -5.498 3.198 4.561 1.00 92.94 86 VAL A CA 1
ATOM 664 C C . VAL A 1 86 ? -6.852 3.833 4.871 1.00 92.94 86 VAL A C 1
ATOM 666 O O . VAL A 1 86 ? -6.933 5.019 5.191 1.00 92.94 86 VAL A O 1
ATOM 669 N N . ALA A 1 87 ? -7.916 3.034 4.824 1.00 91.19 87 ALA A N 1
ATOM 670 C CA . ALA A 1 87 ? -9.273 3.439 5.171 1.00 91.19 87 ALA A CA 1
ATOM 671 C C . ALA A 1 87 ? -9.885 2.487 6.208 1.00 91.19 87 ALA A C 1
ATOM 673 O O . ALA A 1 87 ? -9.652 1.282 6.165 1.00 91.19 87 ALA A O 1
ATOM 674 N N . ALA A 1 88 ? -10.701 3.021 7.122 1.00 88.56 88 ALA A N 1
ATOM 675 C CA . ALA A 1 88 ? -11.437 2.234 8.121 1.00 88.56 88 ALA A CA 1
ATOM 676 C C . ALA A 1 88 ? -12.797 1.712 7.605 1.00 88.56 88 ALA A C 1
ATOM 678 O O . ALA A 1 88 ? -13.520 1.018 8.323 1.00 88.56 88 ALA A O 1
ATOM 679 N N . GLY A 1 89 ? -13.150 2.056 6.366 1.00 84.62 89 GLY A N 1
ATOM 680 C CA . GLY A 1 89 ? -14.342 1.601 5.667 1.00 84.62 89 GLY A CA 1
ATOM 681 C C . GLY A 1 89 ? -14.349 2.092 4.220 1.00 84.62 89 GLY A C 1
ATOM 682 O O . GLY A 1 89 ? -13.690 3.074 3.887 1.00 84.62 89 GLY A O 1
ATOM 683 N N . LEU A 1 90 ? -15.105 1.412 3.356 1.00 79.25 90 LEU A N 1
ATOM 684 C CA . LEU A 1 90 ? -15.208 1.749 1.926 1.00 79.25 90 LEU A CA 1
ATOM 685 C C . LEU A 1 90 ? -16.321 2.763 1.619 1.00 79.25 90 LEU A C 1
ATOM 687 O O . LEU A 1 90 ? -16.329 3.370 0.556 1.00 79.25 90 LEU A O 1
ATOM 691 N N . ASP A 1 91 ? -17.267 2.940 2.540 1.00 75.25 91 ASP A N 1
ATOM 692 C CA . ASP A 1 91 ? -18.449 3.793 2.363 1.00 75.25 91 ASP A CA 1
ATOM 693 C C . ASP A 1 91 ? -18.301 5.193 2.988 1.00 75.25 91 ASP A C 1
ATOM 695 O O . ASP A 1 91 ? -19.242 5.985 2.977 1.00 75.25 91 ASP A O 1
ATOM 699 N N . GLY A 1 92 ? -17.126 5.500 3.548 1.00 72.81 9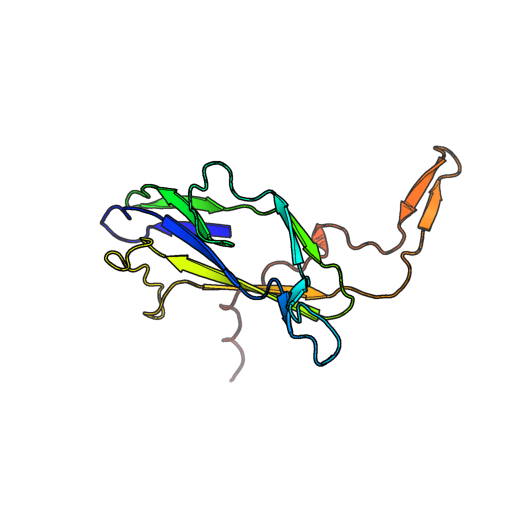2 GLY A N 1
ATOM 700 C CA . GLY A 1 92 ? -16.824 6.789 4.172 1.00 72.81 92 GLY A CA 1
ATOM 701 C C . GLY A 1 92 ? -17.445 7.011 5.556 1.00 72.81 92 GLY A C 1
ATOM 702 O O . GLY A 1 92 ? -17.233 8.071 6.138 1.00 72.81 92 GLY A O 1
ATOM 703 N N . ARG A 1 93 ? -18.179 6.042 6.125 1.00 77.69 93 ARG A N 1
ATOM 704 C CA . ARG A 1 93 ? -18.784 6.173 7.467 1.00 77.69 93 ARG A CA 1
ATOM 705 C C . ARG A 1 93 ? -17.803 5.910 8.608 1.00 77.69 93 ARG A C 1
ATOM 707 O O . ARG A 1 93 ? -18.060 6.324 9.733 1.00 77.69 93 ARG A O 1
ATOM 714 N N . ALA A 1 94 ? -16.691 5.240 8.317 1.00 82.31 94 ALA A N 1
ATOM 715 C CA . ALA A 1 94 ? -15.587 5.027 9.242 1.00 82.31 94 ALA A CA 1
ATOM 716 C C . ALA A 1 94 ? -14.302 5.597 8.633 1.00 82.31 94 ALA A C 1
ATOM 718 O O . ALA A 1 94 ? -13.922 5.243 7.515 1.00 82.31 94 ALA A O 1
ATOM 719 N N . MET A 1 95 ? -13.628 6.476 9.374 1.00 82.50 95 MET A N 1
ATOM 720 C CA . MET A 1 95 ? -12.405 7.146 8.933 1.00 82.50 95 MET A CA 1
ATOM 721 C C . MET A 1 95 ? -11.211 6.636 9.735 1.00 82.50 95 MET A C 1
ATOM 723 O O . MET A 1 95 ? -11.223 6.668 10.962 1.00 82.50 95 MET A O 1
ATOM 727 N N . ALA A 1 96 ? -10.177 6.173 9.031 1.00 82.94 96 ALA A N 1
ATOM 728 C CA . ALA A 1 96 ? -8.883 5.927 9.649 1.00 82.94 96 ALA A CA 1
ATOM 729 C C . ALA A 1 96 ? -8.179 7.276 9.801 1.00 82.94 96 ALA A C 1
ATOM 731 O O . ALA A 1 96 ? -8.116 8.044 8.841 1.00 82.94 96 ALA A O 1
ATOM 732 N N . VAL A 1 97 ? -7.656 7.557 10.990 1.00 86.50 97 VAL A N 1
ATOM 733 C CA . VAL A 1 97 ? -6.928 8.792 11.286 1.00 86.50 97 VAL A CA 1
ATOM 734 C C . VAL A 1 97 ? -5.584 8.403 11.884 1.00 86.50 97 VAL A C 1
ATOM 736 O O . VAL A 1 97 ? -5.534 7.689 12.883 1.00 86.50 97 VAL A O 1
ATOM 739 N N . GLY A 1 98 ? -4.499 8.812 11.228 1.00 82.12 98 GLY A N 1
ATOM 740 C CA . GLY A 1 98 ? -3.137 8.643 11.733 1.00 82.12 98 GLY A CA 1
ATOM 741 C C . GLY A 1 98 ? -2.767 9.736 12.736 1.00 82.12 98 GLY A C 1
ATOM 742 O O . GLY A 1 98 ? -3.534 10.672 12.957 1.00 82.12 98 GLY A O 1
ATOM 743 N N . GLU A 1 99 ? -1.563 9.669 13.307 1.00 78.12 99 GLU A N 1
ATOM 744 C CA . GLU A 1 99 ? -1.095 10.647 14.308 1.00 78.12 99 GLU A CA 1
ATOM 745 C C . GLU A 1 99 ? -1.126 12.102 13.808 1.00 78.12 99 GLU A C 1
ATOM 747 O O . GLU A 1 99 ? -1.389 13.017 14.584 1.00 78.12 99 GLU A O 1
ATOM 752 N N . GLY A 1 100 ? -0.941 12.323 12.503 1.00 77.56 100 GLY A N 1
ATOM 753 C CA . GLY A 1 100 ? -1.015 13.646 11.872 1.00 77.56 100 GLY A CA 1
ATOM 754 C C . GLY A 1 100 ? -2.432 14.175 11.608 1.00 77.56 100 GLY A C 1
ATOM 755 O O . GLY A 1 100 ? -2.575 15.213 10.968 1.00 77.56 100 GLY A O 1
ATOM 756 N N . GLY A 1 101 ? -3.488 13.470 12.029 1.00 81.38 101 GLY A N 1
ATOM 757 C CA . GLY A 1 101 ? -4.883 13.907 11.864 1.00 81.38 101 GLY A CA 1
ATOM 758 C C . GLY A 1 101 ? -5.494 13.670 10.474 1.00 81.38 101 GLY A C 1
ATOM 759 O O . GLY A 1 101 ? -6.672 13.958 10.273 1.00 81.38 101 GLY A O 1
ATOM 760 N N . GLY A 1 102 ? -4.730 13.122 9.524 1.00 84.50 102 GLY A N 1
ATOM 761 C CA . GLY A 1 102 ? -5.204 12.722 8.194 1.00 84.50 102 GLY A CA 1
ATOM 762 C C . GLY A 1 102 ? -5.320 11.201 8.018 1.00 84.50 102 GLY A C 1
ATOM 763 O O . GLY A 1 102 ? -4.926 10.445 8.912 1.00 84.50 102 GLY A O 1
ATOM 764 N N . PRO A 1 103 ? -5.826 10.729 6.861 1.00 85.88 103 PRO A N 1
ATOM 765 C CA . PRO A 1 103 ? -5.823 9.309 6.523 1.00 85.88 103 PRO A CA 1
ATOM 766 C C . PRO A 1 103 ? -4.397 8.739 6.570 1.00 85.88 103 PRO A C 1
ATOM 768 O O . PRO A 1 103 ? -3.501 9.323 5.948 1.00 85.88 103 PRO A O 1
ATOM 771 N N . PRO A 1 104 ? -4.155 7.609 7.261 1.00 91.62 104 PRO A N 1
ATOM 772 C CA . PRO A 1 104 ? -2.850 6.968 7.235 1.00 91.62 104 PRO A CA 1
ATOM 773 C C . PRO A 1 104 ? -2.480 6.602 5.796 1.00 91.62 104 PRO A C 1
ATOM 775 O O . PRO A 1 104 ? -3.276 6.022 5.055 1.00 91.62 104 PRO A O 1
ATOM 778 N N . SER A 1 105 ? -1.272 6.963 5.388 1.00 92.88 105 SER A N 1
ATOM 779 C CA . SER A 1 105 ? -0.753 6.730 4.043 1.00 92.88 105 SER A CA 1
ATOM 780 C C . SER A 1 105 ? 0.764 6.611 4.084 1.00 92.88 105 SER A C 1
ATOM 782 O O . SER A 1 105 ? 1.391 6.926 5.096 1.00 92.88 105 SER A O 1
ATOM 784 N N . GLY A 1 106 ? 1.348 6.131 2.995 1.00 91.12 106 GLY A N 1
ATOM 785 C CA . GLY A 1 106 ? 2.792 6.064 2.845 1.00 91.12 106 GLY A CA 1
ATOM 786 C C . GLY A 1 106 ? 3.192 5.804 1.404 1.00 91.12 106 GLY A C 1
ATOM 787 O O . GLY A 1 106 ? 2.346 5.704 0.513 1.00 91.12 106 GLY A O 1
ATOM 788 N N . LYS A 1 107 ? 4.501 5.723 1.185 1.00 93.00 107 LYS A N 1
ATOM 789 C CA . LYS A 1 107 ? 5.099 5.562 -0.135 1.00 93.00 107 LYS A CA 1
ATOM 790 C C . LYS A 1 107 ? 6.181 4.499 -0.102 1.00 93.00 107 LYS A C 1
ATOM 792 O O . LYS A 1 107 ? 6.905 4.377 0.882 1.00 93.00 107 LYS A O 1
ATOM 797 N N . VAL A 1 108 ? 6.289 3.769 -1.200 1.00 88.81 108 VAL A N 1
ATOM 798 C CA . VAL A 1 108 ? 7.404 2.879 -1.503 1.00 88.81 108 VAL A CA 1
ATOM 799 C C . VAL A 1 108 ? 8.079 3.426 -2.750 1.00 88.81 108 VAL A C 1
ATOM 801 O O . VAL A 1 108 ? 7.429 3.585 -3.781 1.00 88.81 108 VAL A O 1
ATOM 804 N N . THR A 1 109 ? 9.370 3.725 -2.654 1.00 89.06 109 THR A N 1
ATOM 805 C CA . THR A 1 109 ? 10.164 4.239 -3.773 1.00 89.06 109 THR A CA 1
ATOM 806 C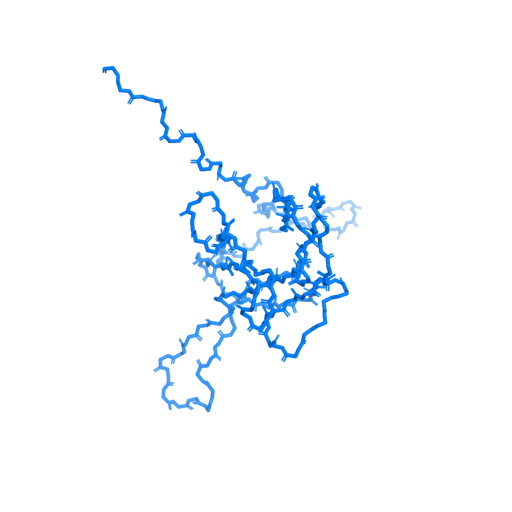 C . THR A 1 109 ? 11.132 3.158 -4.227 1.00 89.06 109 THR A C 1
ATOM 808 O O . THR A 1 109 ? 11.885 2.626 -3.416 1.00 89.06 109 THR A O 1
ATOM 811 N N . VAL A 1 110 ? 11.123 2.840 -5.521 1.00 86.25 110 VAL A N 1
ATOM 812 C CA . VAL A 1 110 ? 12.018 1.844 -6.123 1.00 86.25 110 VAL A CA 1
ATOM 813 C C . VAL A 1 110 ? 12.762 2.470 -7.289 1.00 86.25 110 VAL A C 1
ATOM 815 O O . VAL A 1 110 ? 12.170 3.170 -8.108 1.00 86.25 110 VAL A O 1
ATOM 818 N N . ALA A 1 111 ? 14.065 2.212 -7.365 1.00 87.06 111 ALA A N 1
ATOM 819 C CA . ALA A 1 111 ? 14.900 2.603 -8.488 1.00 87.06 111 ALA A CA 1
ATOM 820 C C . ALA A 1 111 ? 15.237 1.372 -9.335 1.00 87.06 111 ALA A C 1
ATOM 822 O O . ALA A 1 111 ? 15.794 0.397 -8.834 1.00 87.06 111 ALA A O 1
ATOM 823 N N . VAL A 1 112 ? 14.917 1.434 -10.624 1.00 85.44 112 VAL A N 1
ATOM 824 C CA . VAL A 1 112 ? 15.182 0.374 -11.601 1.00 85.44 112 VAL A CA 1
ATOM 825 C C . VAL A 1 112 ? 16.197 0.879 -12.605 1.00 85.44 112 VAL A C 1
ATOM 827 O O .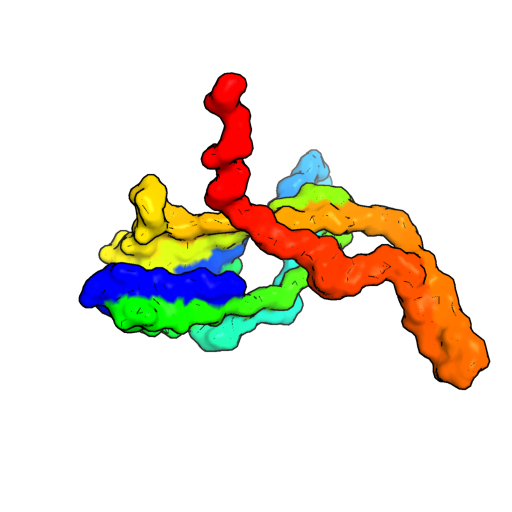 VAL A 1 112 ? 16.004 1.921 -13.231 1.00 85.44 112 VAL A O 1
ATOM 830 N N . THR A 1 113 ? 17.284 0.138 -12.784 1.00 80.69 113 THR A N 1
ATOM 831 C CA . THR A 1 113 ? 18.267 0.452 -13.821 1.00 80.69 113 THR A CA 1
ATOM 832 C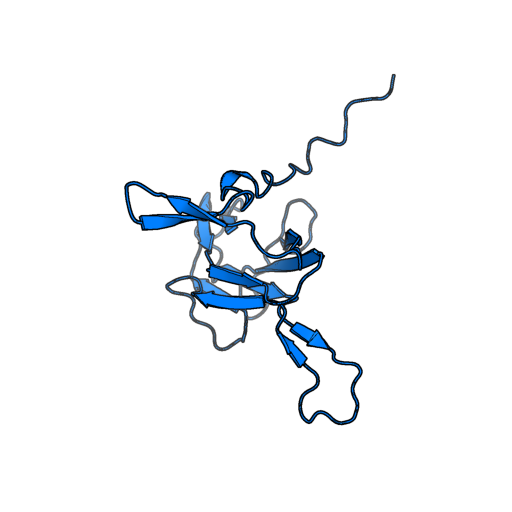 C . THR A 1 113 ? 17.901 -0.223 -15.140 1.00 80.69 113 THR A C 1
ATOM 834 O O . THR A 1 113 ? 17.409 -1.345 -15.165 1.00 80.69 113 THR A O 1
ATOM 837 N N . ASP A 1 114 ? 18.180 0.462 -16.245 1.00 80.06 114 ASP A N 1
ATOM 838 C CA . ASP A 1 114 ? 18.179 -0.091 -17.601 1.00 80.06 114 ASP A CA 1
ATOM 839 C C . ASP A 1 114 ? 19.487 -0.824 -17.945 1.00 80.06 114 ASP A C 1
ATOM 841 O O . ASP A 1 114 ? 19.633 -1.378 -19.038 1.00 80.06 114 ASP A O 1
ATOM 845 N N . ARG A 1 115 ? 20.463 -0.830 -17.027 1.00 78.06 115 ARG A N 1
ATOM 846 C CA . ARG A 1 115 ? 21.731 -1.526 -17.225 1.00 78.06 115 ARG A CA 1
ATOM 847 C C . ARG A 1 115 ? 21.481 -3.033 -17.239 1.00 78.06 115 ARG A C 1
ATOM 849 O O . ARG A 1 115 ? 20.878 -3.547 -16.296 1.00 78.06 115 ARG A O 1
ATOM 856 N N . PRO A 1 116 ? 21.989 -3.754 -18.255 1.00 68.38 116 PRO A N 1
ATOM 857 C CA . PRO A 1 116 ? 21.903 -5.204 -18.281 1.00 68.38 116 PRO A CA 1
ATOM 858 C C . PRO A 1 116 ? 22.500 -5.791 -17.003 1.00 68.38 116 PRO A C 1
ATOM 860 O O . PRO A 1 116 ? 23.600 -5.399 -16.601 1.00 68.38 116 PRO A O 1
ATOM 863 N N . ALA A 1 117 ? 21.790 -6.737 -16.388 1.00 70.81 117 ALA A N 1
ATOM 864 C CA . ALA A 1 117 ? 22.333 -7.487 -15.267 1.00 70.81 117 ALA A CA 1
ATOM 865 C C . ALA A 1 117 ? 23.618 -8.186 -15.725 1.00 70.81 117 ALA A C 1
ATOM 867 O O . ALA A 1 117 ? 23.629 -8.867 -16.756 1.00 70.81 117 ALA A O 1
ATOM 868 N N . GLN A 1 118 ? 24.711 -7.999 -14.985 1.00 73.19 118 GLN A N 1
ATOM 869 C CA . GLN A 1 118 ? 25.899 -8.803 -15.231 1.00 73.19 118 GLN A CA 1
ATOM 870 C C . GLN A 1 118 ? 25.594 -10.204 -14.719 1.00 73.19 118 GLN A C 1
ATOM 872 O O . GLN A 1 118 ? 24.988 -10.365 -13.664 1.00 73.19 118 GLN A O 1
ATOM 877 N N . ALA A 1 119 ? 25.944 -11.222 -15.490 1.00 79.50 119 ALA A N 1
ATOM 878 C CA . ALA A 1 119 ? 25.689 -12.597 -15.109 1.00 79.50 119 ALA A CA 1
ATOM 879 C C . ALA A 1 119 ? 26.859 -13.468 -15.540 1.00 79.50 119 ALA A C 1
ATOM 881 O O . ALA A 1 119 ? 27.404 -13.296 -16.634 1.00 79.50 119 ALA A O 1
ATOM 882 N N . ARG A 1 120 ? 27.217 -14.426 -14.693 1.00 76.88 120 ARG A N 1
ATOM 883 C CA . ARG A 1 120 ? 28.183 -15.474 -15.003 1.00 76.88 120 ARG A CA 1
ATOM 884 C C . ARG A 1 120 ? 27.566 -16.834 -14.750 1.00 76.88 120 ARG A C 1
ATOM 886 O O . ARG A 1 120 ? 26.762 -16.996 -13.844 1.00 76.88 120 ARG A O 1
ATOM 893 N N . VAL A 1 121 ? 27.957 -17.818 -15.543 1.00 84.06 121 VAL A N 1
ATOM 894 C CA . VAL A 1 121 ? 27.572 -19.207 -15.295 1.00 84.06 121 VAL A CA 1
ATOM 895 C C . VAL A 1 121 ? 28.561 -19.799 -14.299 1.00 84.06 121 VAL A C 1
ATOM 897 O O . VAL A 1 121 ? 29.773 -19.673 -14.489 1.00 84.06 121 VAL A O 1
ATOM 900 N N . ASP A 1 122 ? 28.055 -20.420 -13.242 1.00 82.81 122 ASP A N 1
ATOM 901 C CA . ASP A 1 122 ? 28.848 -21.255 -12.358 1.00 82.81 122 ASP A CA 1
ATOM 902 C C . ASP A 1 122 ? 29.395 -22.444 -13.168 1.00 82.81 122 ASP A C 1
ATOM 904 O O . ASP A 1 122 ? 28.617 -23.227 -13.720 1.00 82.81 122 ASP A O 1
ATOM 908 N N . PRO A 1 123 ? 30.722 -22.584 -13.299 1.00 82.75 123 PRO A N 1
ATOM 909 C CA . PRO A 1 123 ? 31.304 -23.624 -14.136 1.00 82.75 123 PRO A CA 1
ATOM 910 C C . PRO A 1 123 ? 31.178 -25.034 -13.537 1.00 82.75 123 PRO A C 1
ATOM 912 O O . PRO A 1 123 ? 31.369 -26.005 -14.267 1.00 82.75 123 PRO A O 1
ATOM 915 N N . GLU A 1 124 ? 30.883 -25.167 -12.241 1.00 84.56 124 GLU A N 1
ATOM 916 C CA . GLU A 1 124 ? 30.728 -26.450 -11.552 1.00 84.56 124 GLU A CA 1
ATOM 917 C C . GLU A 1 124 ? 29.270 -26.924 -11.555 1.00 84.56 124 GLU A C 1
ATOM 919 O O . GLU A 1 124 ? 29.014 -28.119 -11.721 1.00 84.56 124 GLU A O 1
ATOM 924 N N . THR A 1 125 ? 28.310 -26.005 -11.407 1.00 87.00 125 THR A N 1
ATOM 925 C CA . THR A 1 125 ? 26.877 -26.340 -11.300 1.00 87.00 125 THR A CA 1
ATOM 926 C C . THR A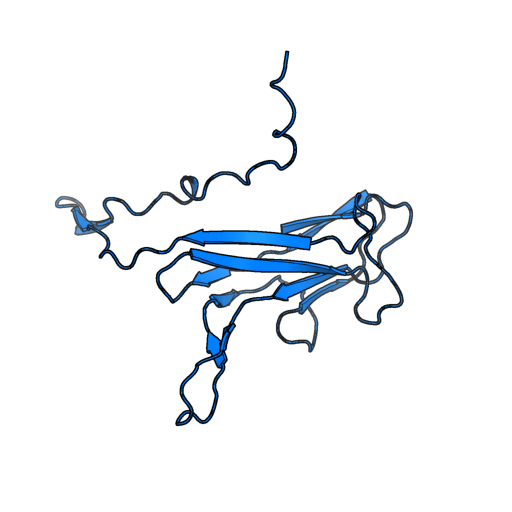 1 125 ? 26.071 -26.044 -12.566 1.00 87.00 125 THR A C 1
ATOM 928 O O . THR A 1 125 ? 25.003 -26.625 -12.761 1.00 87.00 125 THR A O 1
ATOM 931 N N . GLY A 1 126 ? 26.570 -25.167 -13.443 1.00 78.25 126 GLY A N 1
ATOM 932 C CA . GLY A 1 126 ? 25.853 -24.672 -14.622 1.00 78.25 126 GLY A CA 1
ATOM 933 C C . GLY A 1 126 ? 24.790 -23.608 -14.315 1.00 78.25 126 GLY A C 1
ATOM 934 O O . GLY A 1 126 ? 24.044 -23.222 -15.215 1.00 78.25 126 GLY A O 1
ATOM 935 N N . GLU A 1 127 ? 24.699 -23.136 -13.070 1.00 83.38 127 GLU A N 1
ATOM 936 C CA . GLU A 1 127 ? 23.733 -22.123 -12.641 1.00 83.38 127 GLU A CA 1
ATOM 937 C C . GLU A 1 127 ? 24.127 -20.720 -13.119 1.00 83.38 127 GLU A C 1
ATOM 939 O O . GLU A 1 127 ? 25.300 -20.358 -13.130 1.00 83.38 127 GLU A O 1
ATOM 944 N N . VAL A 1 128 ? 23.151 -19.897 -13.504 1.00 75.62 128 VAL A N 1
ATOM 945 C CA . VAL A 1 128 ? 23.398 -18.487 -13.830 1.00 75.62 128 VAL A CA 1
ATOM 946 C C . VAL A 1 128 ? 23.421 -17.672 -12.536 1.00 75.62 128 VAL A C 1
ATOM 948 O O . VAL A 1 128 ? 22.390 -17.484 -11.899 1.00 75.62 128 VAL A O 1
ATOM 951 N N . ILE A 1 129 ? 24.590 -17.147 -12.184 1.00 79.19 129 ILE A N 1
ATOM 952 C CA . ILE A 1 129 ? 24.817 -16.234 -11.063 1.00 79.19 129 ILE A CA 1
ATOM 953 C C . ILE A 1 129 ? 24.744 -14.799 -11.583 1.00 79.19 129 ILE A C 1
ATOM 955 O O . ILE A 1 129 ? 25.532 -14.408 -12.445 1.00 79.19 129 ILE A O 1
ATOM 959 N N . LEU A 1 130 ? 23.833 -13.993 -11.044 1.00 74.81 130 LEU A N 1
ATOM 960 C CA . LEU A 1 130 ? 23.781 -12.557 -11.318 1.00 74.81 130 LEU A CA 1
ATOM 961 C C . LEU A 1 130 ? 24.845 -11.832 -10.481 1.00 74.81 130 LEU A C 1
ATOM 963 O O . LEU A 1 130 ? 24.871 -11.946 -9.259 1.00 74.81 130 LEU A O 1
ATOM 967 N N . GLU A 1 131 ? 25.714 -11.064 -11.126 1.00 63.22 131 GLU A N 1
ATOM 968 C CA . GLU A 1 131 ? 26.667 -10.174 -10.472 1.00 63.22 131 GLU A CA 1
ATOM 969 C C . GLU A 1 131 ? 26.058 -8.766 -10.394 1.00 63.22 131 GLU A C 1
ATOM 971 O O . GLU A 1 131 ? 25.817 -8.108 -11.406 1.00 63.22 131 GLU A O 1
ATOM 976 N N . GLY A 1 132 ? 25.763 -8.304 -9.176 1.00 52.16 132 GLY A N 1
ATOM 977 C CA . GLY A 1 132 ? 25.205 -6.967 -8.935 1.00 52.16 132 GLY A CA 1
ATOM 978 C C . GLY A 1 132 ? 23.677 -6.855 -9.001 1.00 52.16 132 GLY A C 1
ATOM 979 O O . GLY A 1 132 ? 23.162 -5.740 -9.045 1.00 52.16 132 GLY A O 1
ATOM 980 N N . GLY A 1 133 ? 22.940 -7.968 -8.970 1.00 42.56 133 GLY A N 1
ATOM 981 C CA . GLY A 1 133 ? 21.547 -7.929 -8.528 1.00 42.56 133 GLY A CA 1
ATOM 982 C C . GLY A 1 133 ? 21.548 -7.706 -7.022 1.00 42.56 133 GLY A C 1
ATOM 983 O O . GLY A 1 133 ? 22.029 -8.575 -6.298 1.00 42.56 133 GLY A O 1
ATOM 984 N N . GLY A 1 134 ? 21.096 -6.536 -6.564 1.00 36.97 134 GLY A N 1
ATOM 985 C CA . GLY A 1 134 ? 20.932 -6.268 -5.138 1.00 36.97 134 GLY A CA 1
ATOM 986 C C . GLY A 1 134 ? 20.220 -7.449 -4.486 1.00 36.97 134 GLY A C 1
ATOM 987 O O . GLY A 1 134 ? 19.199 -7.923 -4.992 1.00 36.97 134 GLY A O 1
ATOM 988 N N . SER A 1 135 ? 20.795 -7.957 -3.395 1.00 36.19 135 SER A N 1
ATOM 989 C CA . SER A 1 135 ? 20.084 -8.874 -2.504 1.00 36.19 135 SER A CA 1
ATOM 990 C C . SER A 1 135 ? 18.718 -8.244 -2.178 1.00 36.19 135 SER A C 1
ATOM 992 O O . SER A 1 135 ? 18.612 -7.014 -2.174 1.00 36.19 135 SER A O 1
ATOM 994 N N . PRO A 1 136 ? 17.669 -9.007 -1.838 1.00 44.03 136 PRO A N 1
ATOM 995 C CA . PRO A 1 136 ? 16.452 -8.430 -1.254 1.00 44.03 136 PRO A CA 1
ATOM 996 C C . PRO A 1 136 ? 16.744 -7.506 -0.051 1.00 44.03 136 PRO A C 1
ATOM 998 O O . PRO A 1 136 ? 15.923 -6.663 0.291 1.00 44.03 136 PRO A O 1
ATOM 1001 N N . ASP A 1 137 ? 17.934 -7.644 0.544 1.00 40.88 137 ASP A N 1
ATOM 1002 C CA . ASP A 1 137 ? 18.488 -6.827 1.627 1.00 40.88 137 ASP A CA 1
ATOM 1003 C C . ASP A 1 137 ? 19.038 -5.448 1.189 1.00 40.88 137 ASP A C 1
ATOM 1005 O O . ASP A 1 137 ? 19.328 -4.615 2.043 1.00 40.88 137 ASP A O 1
ATOM 1009 N N . ASP A 1 138 ? 19.192 -5.198 -0.118 1.00 38.53 138 ASP A N 1
ATOM 1010 C CA . ASP A 1 138 ? 19.674 -3.931 -0.709 1.00 38.53 138 ASP A CA 1
ATOM 1011 C C . ASP A 1 138 ? 18.511 -2.999 -1.117 1.00 38.53 138 ASP A C 1
ATOM 1013 O O . ASP A 1 138 ? 18.714 -1.854 -1.532 1.00 38.53 138 ASP A O 1
ATOM 1017 N N . LEU A 1 139 ? 17.263 -3.461 -0.946 1.00 40.81 139 LEU A N 1
ATOM 1018 C CA . LEU A 1 139 ? 16.121 -2.572 -0.758 1.00 40.81 139 LEU A CA 1
ATOM 1019 C C . LEU A 1 139 ? 16.313 -1.932 0.611 1.00 40.81 139 LEU A C 1
ATOM 1021 O O . LEU A 1 139 ? 15.942 -2.517 1.628 1.00 40.81 139 LEU A O 1
ATOM 1025 N N . GLY A 1 140 ? 16.973 -0.771 0.614 1.00 30.84 140 GLY A N 1
ATOM 1026 C CA . GLY A 1 140 ? 17.283 -0.011 1.816 1.00 30.84 140 GLY A CA 1
ATOM 1027 C C . GLY A 1 140 ? 16.143 -0.097 2.823 1.00 30.84 140 GLY A C 1
ATOM 1028 O O . GLY A 1 140 ? 14.977 0.108 2.469 1.00 30.84 140 GLY A O 1
ATOM 1029 N N . ALA A 1 141 ? 16.495 -0.456 4.061 1.00 31.12 141 ALA A N 1
ATOM 1030 C CA . ALA A 1 141 ? 15.574 -0.436 5.185 1.00 31.12 141 ALA A CA 1
ATOM 1031 C C . ALA A 1 141 ? 14.697 0.827 5.102 1.00 31.12 141 ALA A C 1
ATOM 1033 O O . ALA A 1 141 ? 15.217 1.883 4.723 1.00 31.12 141 ALA A O 1
ATOM 1034 N N . PRO A 1 142 ? 13.389 0.739 5.413 1.00 33.06 142 PRO A N 1
ATOM 1035 C CA . PRO A 1 142 ? 12.526 1.911 5.396 1.00 33.06 142 PRO A CA 1
ATOM 1036 C C . PRO A 1 142 ? 13.210 3.012 6.202 1.00 33.06 142 PRO A C 1
ATOM 1038 O O . PRO A 1 142 ? 13.520 2.808 7.375 1.00 33.06 142 PRO A O 1
ATOM 1041 N N . ILE A 1 143 ? 13.507 4.138 5.550 1.00 35.59 143 ILE A N 1
ATOM 1042 C CA . ILE A 1 143 ? 14.055 5.305 6.232 1.00 35.59 143 ILE A CA 1
ATOM 1043 C C . ILE A 1 143 ? 13.025 5.687 7.292 1.00 35.59 143 ILE A C 1
ATOM 1045 O O . ILE A 1 143 ? 11.886 6.024 6.960 1.00 35.59 143 ILE A O 1
ATOM 1049 N N . ASP A 1 144 ? 13.410 5.557 8.558 1.00 33.38 144 ASP A N 1
ATOM 1050 C CA . ASP A 1 144 ? 12.576 5.927 9.689 1.00 33.38 144 ASP A CA 1
ATOM 1051 C C . ASP A 1 144 ? 12.392 7.457 9.666 1.00 33.38 144 ASP A C 1
ATOM 1053 O O . ASP A 1 144 ? 13.380 8.192 9.766 1.00 33.38 144 ASP A O 1
ATOM 1057 N N . PRO A 1 145 ? 11.158 7.978 9.528 1.00 37.47 145 PRO A N 1
ATOM 1058 C CA . PRO A 1 145 ? 10.915 9.418 9.514 1.00 37.47 145 PRO A CA 1
ATOM 1059 C C . PRO A 1 145 ? 11.196 10.107 10.864 1.00 37.47 145 PRO A C 1
ATOM 1061 O O . PRO A 1 145 ? 10.974 11.311 10.978 1.00 37.47 145 PRO A O 1
ATOM 1064 N N . SER A 1 146 ? 11.676 9.393 11.889 1.00 37.66 146 SER A N 1
ATOM 1065 C CA . SER A 1 146 ? 11.987 9.957 13.206 1.00 37.66 146 SER A CA 1
ATOM 1066 C C . SER A 1 146 ? 13.459 10.344 13.445 1.00 37.66 146 SER A C 1
ATOM 1068 O O . SER A 1 146 ? 13.760 10.899 14.504 1.00 37.66 146 SER A O 1
ATOM 1070 N N . GLU A 1 147 ? 14.371 10.170 12.477 1.00 34.72 147 GLU A N 1
ATOM 1071 C CA . GLU A 1 147 ? 15.793 10.545 12.649 1.00 34.72 147 GLU A CA 1
ATOM 1072 C C . GLU A 1 147 ? 16.184 11.969 12.199 1.00 34.72 147 GLU A C 1
ATOM 1074 O O . GLU A 1 147 ? 17.334 12.372 12.375 1.00 34.72 147 GLU A O 1
ATOM 1079 N N . GLU A 1 148 ? 15.254 12.807 11.731 1.00 35.44 148 GLU A N 1
ATOM 1080 C CA . GLU A 1 148 ? 15.560 14.204 11.373 1.00 35.44 148 GLU A CA 1
ATOM 1081 C C . GLU A 1 148 ? 15.312 15.183 12.541 1.00 35.44 148 GLU A C 1
ATOM 1083 O O . GLU A 1 148 ? 14.518 16.118 12.457 1.00 35.44 148 GLU A O 1
ATOM 1088 N N . SER A 1 149 ? 15.956 14.961 13.693 1.00 42.53 149 SER A N 1
ATOM 1089 C CA . SER A 1 149 ? 16.040 15.981 14.757 1.00 42.53 149 SER A CA 1
ATOM 1090 C C . SER A 1 149 ? 17.099 15.671 15.815 1.00 42.53 149 SER A C 1
ATOM 1092 O O . SER A 1 149 ? 16.791 15.548 16.997 1.00 42.53 149 SER A O 1
ATOM 1094 N N . ARG A 1 150 ? 18.378 15.602 15.427 1.00 39.09 150 ARG A N 1
ATOM 1095 C CA . ARG A 1 150 ? 19.496 15.951 16.326 1.00 39.09 150 ARG A CA 1
ATOM 1096 C C . ARG A 1 150 ? 20.666 16.518 15.529 1.00 39.09 150 ARG A C 1
ATOM 1098 O O . ARG A 1 150 ? 21.368 15.780 14.852 1.00 39.09 150 ARG A O 1
ATOM 1105 N N . GLY A 1 151 ? 20.906 17.819 15.666 1.00 29.91 151 GLY A N 1
ATOM 1106 C CA . GLY A 1 151 ? 22.139 18.443 15.191 1.00 29.91 151 GLY A CA 1
ATOM 1107 C C . GLY A 1 151 ? 22.015 19.949 15.019 1.00 29.91 151 GLY A C 1
ATOM 1108 O O . GLY A 1 151 ? 21.839 20.425 13.905 1.00 29.91 151 GLY A O 1
ATOM 1109 N N . GLY A 1 152 ? 22.104 20.692 16.119 1.00 33.09 152 GLY A N 1
ATOM 1110 C CA . GLY A 1 152 ? 22.171 22.150 16.100 1.00 33.09 152 GLY A CA 1
ATOM 1111 C C . GLY A 1 152 ? 22.406 22.697 17.501 1.00 33.09 152 GLY A C 1
ATOM 1112 O O . GLY A 1 152 ? 21.456 23.116 18.157 1.00 33.09 152 GLY A O 1
ATOM 1113 N N . GLU A 1 153 ? 23.657 22.622 17.953 1.00 37.62 153 GLU A N 1
ATOM 1114 C CA . GLU A 1 153 ? 24.221 23.545 18.950 1.00 37.62 153 GLU A CA 1
ATOM 1115 C C . GLU A 1 153 ? 24.878 24.719 18.218 1.00 37.62 153 GLU A C 1
ATOM 1117 O O . GLU A 1 153 ? 25.490 24.468 17.151 1.00 37.62 153 GLU A O 1
#